Protein AF-A0A0Q6K6V7-F1 (afdb_monomer)

Solvent-accessible surface area (backbone atoms only — not comparable to full-atom values): 8016 Å² total; per-residue (Å²): 115,72,68,62,55,56,56,48,68,75,65,56,50,69,58,50,60,64,50,72,67,67,45,70,60,62,63,46,51,54,50,48,50,51,50,49,50,45,43,46,50,58,53,50,48,39,50,53,49,54,53,52,49,49,56,53,37,54,54,35,49,74,73,39,60,76,43,54,58,62,12,55,47,43,46,54,61,60,53,51,49,53,78,76,68,53,59,67,69,58,54,36,60,66,34,67,53,62,66,65,53,51,51,51,33,52,51,29,56,75,68,64,71,51,58,94,51,46,47,52,20,51,48,48,11,41,52,51,28,32,50,51,30,59,56,50,47,62,59,57,77,67,59,80,130

Sequence (145 aa):
MFVVLRHFDLNGLRRRVHHVSAQRKFALELRLDLVLLFAITEGFLGTLYFVWLGASLDRALGSYPSMMVLGLGAIAVHGAMRLTGQPVGLGILAAAQLGVPVSAVTLGAQSGVLAPGEGPAIVLGALVTIAAAAVASRFVARRPA

Structure (mmCIF, N/CA/C/O backbone):
data_AF-A0A0Q6K6V7-F1
#
_entry.id   AF-A0A0Q6K6V7-F1
#
loop_
_atom_site.group_PDB
_atom_site.id
_atom_site.type_symbol
_atom_site.label_atom_id
_atom_site.label_alt_id
_atom_site.label_comp_id
_atom_site.label_asym_id
_atom_site.label_entity_id
_atom_site.label_seq_id
_atom_site.pdbx_PDB_ins_code
_atom_site.Cartn_x
_atom_site.Cartn_y
_atom_site.Cartn_z
_atom_site.occupancy
_atom_site.B_iso_or_equiv
_atom_site.auth_seq_id
_atom_site.auth_comp_id
_atom_site.auth_asym_id
_atom_site.auth_atom_id
_atom_site.pdbx_PDB_model_num
ATOM 1 N N . MET A 1 1 ? -16.232 -27.443 29.797 1.00 51.88 1 MET A N 1
ATOM 2 C CA . MET A 1 1 ? -16.240 -25.994 29.480 1.00 51.88 1 MET A CA 1
ATOM 3 C C . MET A 1 1 ? -17.482 -25.270 30.015 1.00 51.88 1 MET A C 1
ATOM 5 O O . MET A 1 1 ? -17.331 -24.245 30.662 1.00 51.88 1 MET A O 1
ATOM 9 N N . PHE A 1 2 ? -18.693 -25.821 29.852 1.00 57.00 2 PHE A N 1
ATOM 10 C CA . PHE A 1 2 ? -19.947 -25.190 30.314 1.00 57.00 2 PHE A CA 1
ATOM 11 C C . PHE A 1 2 ? -20.118 -25.080 31.847 1.00 57.00 2 PHE A C 1
ATOM 13 O O . PHE A 1 2 ? -20.684 -24.110 32.340 1.00 57.00 2 PHE A O 1
ATOM 20 N N . VAL A 1 3 ? -19.591 -26.034 32.623 1.00 65.06 3 VAL A N 1
ATOM 21 C CA . VAL A 1 3 ? -19.699 -26.022 34.101 1.00 65.06 3 VAL A CA 1
ATOM 22 C C . VAL A 1 3 ? -18.789 -24.961 34.736 1.00 65.06 3 VAL A C 1
ATOM 24 O O . VAL A 1 3 ? -19.159 -24.332 35.723 1.00 65.06 3 VAL A O 1
ATOM 27 N N . VAL A 1 4 ? -17.634 -24.704 34.117 1.00 60.88 4 VAL A N 1
ATOM 28 C CA . VAL A 1 4 ? -16.660 -23.696 34.563 1.00 60.88 4 VAL A CA 1
ATOM 29 C C . VAL A 1 4 ? -17.240 -22.288 34.398 1.00 60.88 4 VAL A C 1
ATOM 31 O O . VAL A 1 4 ? -17.189 -21.497 35.333 1.00 60.88 4 VAL A O 1
ATOM 34 N N . LEU A 1 5 ? -17.896 -22.008 33.266 1.00 56.50 5 LEU A N 1
ATOM 35 C CA . LEU A 1 5 ? -18.582 -20.731 33.030 1.00 56.50 5 LEU A CA 1
ATOM 36 C C . LEU A 1 5 ? -19.741 -20.495 34.012 1.00 56.50 5 LEU A C 1
ATOM 38 O O . LEU A 1 5 ? -19.886 -19.395 34.537 1.00 56.50 5 LEU A O 1
ATOM 42 N N . ARG A 1 6 ? -20.510 -21.539 34.347 1.00 60.34 6 ARG A N 1
ATOM 43 C CA . ARG A 1 6 ? -21.625 -21.430 35.301 1.00 60.34 6 ARG A CA 1
ATOM 44 C C . ARG A 1 6 ? -21.161 -21.179 36.741 1.00 60.34 6 ARG A C 1
ATOM 46 O O . ARG A 1 6 ? -21.851 -20.498 37.493 1.00 60.34 6 ARG A O 1
ATOM 53 N N . HIS A 1 7 ? -19.992 -21.693 37.124 1.00 57.25 7 HIS A N 1
ATOM 54 C CA . HIS A 1 7 ? -19.408 -21.420 38.439 1.00 57.25 7 HIS A CA 1
ATOM 55 C C . HIS A 1 7 ? -18.869 -19.980 38.547 1.00 57.25 7 HIS A C 1
ATOM 57 O O . HIS A 1 7 ? -18.903 -19.383 39.622 1.00 57.25 7 HIS A O 1
ATOM 63 N N . PHE A 1 8 ? -18.432 -19.382 37.432 1.00 54.66 8 PHE A N 1
ATOM 64 C CA . PHE A 1 8 ? -17.962 -17.994 37.398 1.00 54.66 8 PHE A CA 1
ATOM 65 C C . PHE A 1 8 ? -19.087 -16.946 37.459 1.00 54.66 8 PHE A C 1
ATOM 67 O O . PHE A 1 8 ? -18.868 -15.870 38.020 1.00 54.66 8 PHE A O 1
ATOM 74 N N . ASP A 1 9 ? -20.291 -17.266 36.975 1.00 56.12 9 ASP A N 1
ATOM 75 C CA . ASP A 1 9 ? -21.457 -16.371 37.057 1.00 56.12 9 ASP A CA 1
ATOM 76 C C . ASP A 1 9 ? -22.065 -16.282 38.468 1.00 56.12 9 ASP A C 1
ATOM 78 O O . ASP A 1 9 ? -22.565 -15.228 38.864 1.00 56.12 9 ASP A O 1
ATOM 82 N N . LEU A 1 10 ? -21.974 -17.350 39.270 1.00 56.78 10 LEU A N 1
ATOM 83 C CA . LEU A 1 10 ? -22.545 -17.388 40.625 1.00 56.78 10 LEU A CA 1
ATOM 84 C C . LEU A 1 10 ? -21.679 -16.678 41.684 1.00 56.78 10 LEU A C 1
ATOM 86 O O . LEU A 1 10 ? -22.188 -16.292 42.732 1.00 56.78 10 LEU A O 1
ATOM 90 N N . ASN A 1 11 ? -20.394 -16.442 41.404 1.00 56.03 11 ASN A N 1
ATOM 91 C CA . ASN A 1 11 ? -19.421 -15.933 42.382 1.00 56.03 11 ASN A CA 1
ATOM 92 C C . ASN A 1 11 ? -19.197 -14.409 42.344 1.00 56.03 11 ASN A C 1
ATOM 94 O O . ASN A 1 11 ? -18.229 -13.903 42.913 1.00 56.03 11 ASN A O 1
ATOM 98 N N . GLY A 1 12 ? -20.046 -13.637 41.657 1.00 57.09 12 GLY A N 1
ATOM 99 C CA . GLY A 1 12 ? -19.923 -12.171 41.634 1.00 57.09 12 GLY A CA 1
ATOM 100 C C . GLY A 1 12 ? -18.626 -11.647 40.993 1.00 57.09 12 GLY A C 1
ATOM 101 O O . GLY A 1 12 ? -18.320 -10.455 41.099 1.00 57.09 12 GLY A O 1
ATOM 102 N N . LEU A 1 13 ? -17.881 -12.500 40.277 1.00 57.88 13 LEU A N 1
ATOM 103 C CA . LEU A 1 13 ? -16.623 -12.148 39.610 1.00 57.88 13 LEU A CA 1
ATOM 104 C C . LEU A 1 13 ? -16.833 -11.070 38.531 1.00 57.88 13 LEU A C 1
ATOM 106 O O . LEU A 1 13 ? -15.956 -10.244 38.284 1.00 57.88 13 LEU A O 1
ATOM 110 N N . ARG A 1 14 ? -18.056 -10.987 37.992 1.00 54.31 14 ARG A N 1
ATOM 111 C CA . ARG A 1 14 ? -18.519 -9.939 37.074 1.00 54.31 14 ARG A CA 1
ATOM 112 C C . ARG A 1 14 ? -18.445 -8.528 37.678 1.00 54.31 14 ARG A C 1
ATOM 114 O O . ARG A 1 14 ? -18.149 -7.578 36.961 1.00 54.31 14 ARG A O 1
ATOM 121 N N . ARG A 1 15 ? -18.644 -8.367 38.998 1.00 54.97 15 ARG A N 1
ATOM 122 C CA . ARG A 1 15 ? -18.495 -7.062 39.677 1.00 54.97 15 ARG A CA 1
ATOM 123 C C . ARG A 1 15 ? -17.034 -6.712 39.972 1.00 54.97 15 ARG A C 1
ATOM 125 O O . ARG A 1 15 ? -16.708 -5.532 39.991 1.00 54.97 15 ARG A O 1
ATOM 132 N N . ARG A 1 16 ? -16.144 -7.704 40.130 1.00 56.41 16 ARG A N 1
ATOM 133 C CA . ARG A 1 16 ? -14.694 -7.465 40.278 1.00 56.41 16 ARG A CA 1
ATOM 134 C C . ARG A 1 16 ? -14.046 -7.059 38.958 1.00 56.41 16 ARG A C 1
ATOM 136 O O . ARG A 1 16 ? -13.303 -6.090 38.953 1.00 56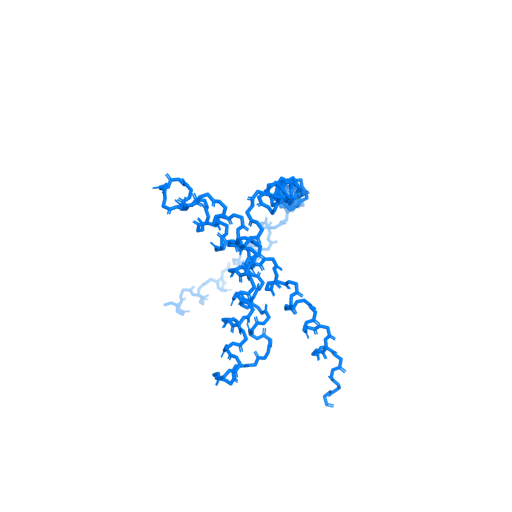.41 16 ARG A O 1
ATOM 143 N N . VAL A 1 17 ? -14.403 -7.686 37.836 1.00 55.62 17 VAL A N 1
ATOM 144 C CA . VAL A 1 17 ? -13.934 -7.245 36.505 1.00 55.62 17 VAL A CA 1
ATOM 145 C C . VAL A 1 17 ? -14.415 -5.817 36.193 1.00 55.62 17 VAL A C 1
ATOM 147 O O . VAL A 1 17 ? -13.646 -5.002 35.691 1.00 55.62 17 VAL A O 1
ATOM 150 N N . HIS A 1 18 ? -15.638 -5.456 36.599 1.00 52.75 18 HIS A N 1
ATOM 151 C CA . HIS A 1 18 ? -16.137 -4.078 36.494 1.00 52.75 18 HIS A CA 1
ATOM 152 C C . HIS A 1 18 ? -15.505 -3.076 37.479 1.00 52.75 18 HIS A C 1
ATOM 154 O O . HIS A 1 18 ? -15.600 -1.873 37.247 1.00 52.75 18 HIS A O 1
ATOM 160 N N . HIS A 1 19 ? -14.825 -3.537 38.532 1.00 52.62 19 HIS A N 1
ATOM 161 C CA . HIS A 1 19 ? -14.071 -2.682 39.454 1.00 52.62 19 HIS A CA 1
ATOM 162 C C . HIS A 1 19 ? -12.589 -2.549 39.060 1.00 52.62 19 HIS A C 1
ATOM 164 O O . HIS A 1 19 ? -11.958 -1.551 39.383 1.00 52.62 19 HIS A O 1
ATOM 170 N N . VAL A 1 20 ? -12.042 -3.493 38.284 1.00 58.28 20 VAL A N 1
ATOM 171 C CA . VAL A 1 20 ? -10.671 -3.406 37.741 1.00 58.28 20 VAL A CA 1
ATOM 172 C C . VAL A 1 20 ? -10.547 -2.299 36.681 1.00 58.28 20 VAL A C 1
ATOM 174 O O . VAL A 1 20 ? -9.498 -1.678 36.560 1.00 58.28 20 VAL A O 1
ATOM 177 N N . SER A 1 21 ? -11.635 -1.950 35.983 1.00 54.47 21 SER A N 1
ATOM 178 C CA . SER A 1 21 ? -11.671 -0.781 35.084 1.00 54.47 21 SER A CA 1
ATOM 179 C C . SER A 1 21 ? -11.749 0.570 35.823 1.00 54.47 21 SER A C 1
ATOM 181 O O . SER A 1 21 ? -11.700 1.623 35.181 1.00 54.47 21 SER A O 1
ATOM 183 N N . ALA A 1 22 ? -11.914 0.573 37.150 1.00 55.62 22 ALA A N 1
ATOM 184 C CA . ALA A 1 22 ? -12.227 1.761 37.937 1.00 55.62 22 ALA A CA 1
ATOM 185 C C . ALA A 1 22 ? -10.985 2.423 38.546 1.00 55.62 22 ALA A C 1
ATOM 187 O O . ALA A 1 22 ? -10.948 2.711 39.733 1.00 55.62 22 ALA A O 1
ATOM 188 N N . GLN A 1 23 ? -10.005 2.768 37.720 1.00 57.41 23 GLN A N 1
ATOM 189 C CA . GLN A 1 23 ? -9.213 3.973 37.943 1.00 57.41 23 GLN A CA 1
ATOM 190 C C . GLN A 1 23 ? -8.957 4.570 36.573 1.00 57.41 23 GLN A C 1
ATOM 192 O O . GLN A 1 23 ? -8.262 3.982 35.752 1.00 57.41 23 GLN A O 1
ATOM 197 N N . ARG A 1 24 ? -9.547 5.737 36.309 1.00 64.25 24 ARG A N 1
ATOM 198 C CA . ARG A 1 24 ? -9.458 6.458 35.030 1.00 64.25 24 ARG A CA 1
ATOM 199 C C . ARG A 1 24 ? -8.032 6.493 34.458 1.00 64.25 24 ARG A C 1
ATOM 201 O O . ARG A 1 24 ? -7.905 6.504 33.245 1.00 64.25 24 ARG A O 1
ATOM 208 N N . LYS A 1 25 ? -7.000 6.437 35.312 1.00 69.81 25 LYS A N 1
ATOM 209 C CA . LYS A 1 25 ? -5.581 6.325 34.951 1.00 69.81 25 LYS A CA 1
ATOM 210 C C . LYS A 1 25 ? -5.247 5.151 34.026 1.00 69.81 25 LYS A C 1
ATOM 212 O O . LYS A 1 25 ? -4.693 5.421 32.978 1.00 69.81 25 LYS A O 1
ATOM 217 N N . PHE A 1 26 ? -5.649 3.909 34.314 1.00 77.38 26 PHE A N 1
ATOM 218 C CA . PHE A 1 26 ? -5.263 2.767 33.463 1.00 77.38 26 PHE A CA 1
ATOM 219 C C . PHE A 1 26 ? -5.881 2.850 32.059 1.00 77.38 26 PHE A C 1
ATOM 221 O O . PHE A 1 26 ? -5.218 2.645 31.047 1.00 77.38 26 PHE A O 1
ATOM 228 N N . ALA A 1 27 ? -7.162 3.220 31.979 1.00 81.06 27 ALA A N 1
ATOM 229 C CA . ALA A 1 27 ? -7.825 3.425 30.694 1.00 81.06 27 ALA A CA 1
ATOM 230 C C . ALA A 1 27 ? -7.308 4.675 29.953 1.00 81.06 27 ALA A C 1
ATOM 232 O O . ALA A 1 27 ? -7.347 4.704 28.726 1.00 81.06 27 ALA A O 1
ATOM 233 N N . LEU A 1 28 ? -6.855 5.709 30.674 1.00 86.44 28 LEU A N 1
ATOM 234 C CA . LEU A 1 28 ? -6.217 6.897 30.097 1.00 86.44 28 LEU A CA 1
ATOM 235 C C . LEU A 1 28 ? -4.824 6.569 29.558 1.00 86.44 28 LEU A C 1
ATOM 237 O O . LEU A 1 28 ? -4.550 6.943 28.429 1.00 86.44 28 LEU A O 1
ATOM 241 N N . GLU A 1 29 ? -3.998 5.845 30.311 1.00 87.69 29 GLU A N 1
ATOM 242 C CA . GLU A 1 29 ? -2.675 5.369 29.890 1.00 87.69 29 GLU A CA 1
ATOM 243 C C . GLU A 1 29 ? -2.795 4.532 28.617 1.00 87.69 29 GLU A C 1
ATOM 245 O O . GLU A 1 29 ? -2.240 4.918 27.598 1.00 87.69 29 GLU A O 1
ATOM 250 N N . LEU A 1 30 ? -3.658 3.507 28.596 1.00 91.31 30 LEU A N 1
ATOM 251 C CA . LEU A 1 30 ? -3.858 2.686 27.396 1.00 91.31 30 LEU A CA 1
ATOM 252 C C . LEU A 1 30 ? -4.364 3.498 26.192 1.00 91.31 30 LEU A C 1
ATOM 254 O O . LEU A 1 30 ? -3.954 3.254 25.060 1.00 91.31 30 LEU A O 1
ATOM 258 N N . ARG A 1 31 ? -5.273 4.460 26.405 1.00 92.75 31 ARG A N 1
ATOM 259 C CA . ARG A 1 31 ? -5.753 5.338 25.324 1.00 92.75 31 ARG A CA 1
ATOM 260 C C . ARG A 1 31 ? -4.647 6.245 24.809 1.00 92.75 31 ARG A C 1
ATOM 262 O O . ARG A 1 31 ? -4.556 6.429 23.603 1.00 92.75 31 ARG A O 1
ATOM 269 N N . LEU A 1 32 ? -3.848 6.821 25.702 1.00 94.19 32 LEU A N 1
ATOM 270 C CA . LEU A 1 32 ? -2.730 7.682 25.337 1.00 94.19 32 LEU A CA 1
ATOM 271 C C . LEU A 1 32 ? -1.643 6.886 24.622 1.00 94.19 32 LEU A C 1
ATOM 273 O O . LEU A 1 32 ? -1.160 7.360 23.605 1.00 94.19 32 LEU A O 1
ATOM 277 N N . ASP A 1 33 ? -1.341 5.668 25.065 1.00 95.25 33 ASP A N 1
ATOM 278 C CA . ASP A 1 33 ? -0.394 4.772 24.405 1.00 95.25 33 ASP A CA 1
ATOM 279 C C . ASP A 1 33 ? -0.871 4.401 23.004 1.00 95.25 33 ASP A C 1
ATOM 281 O O . ASP A 1 33 ? -0.097 4.458 22.054 1.00 95.25 33 ASP A O 1
ATOM 285 N N . LEU A 1 34 ? -2.158 4.078 22.839 1.00 95.44 34 LEU A N 1
ATOM 286 C CA . LEU A 1 34 ? -2.722 3.758 21.529 1.00 95.44 34 LEU A CA 1
ATOM 287 C C . LEU A 1 34 ? -2.745 4.985 20.608 1.00 95.44 34 LEU A C 1
ATOM 289 O O . LEU A 1 34 ? -2.422 4.868 19.430 1.00 95.44 34 LEU A O 1
ATOM 293 N N . VAL A 1 35 ? -3.105 6.160 21.139 1.00 96.62 35 VAL A N 1
ATOM 294 C CA . VAL A 1 35 ? -3.087 7.429 20.396 1.00 96.62 35 VAL A CA 1
ATOM 295 C C . VAL A 1 35 ? -1.664 7.800 20.005 1.00 96.62 35 VAL A C 1
ATOM 297 O O . VAL A 1 35 ? -1.446 8.208 18.871 1.00 96.62 35 VAL A O 1
ATOM 300 N N . LEU A 1 36 ? -0.696 7.632 20.903 1.00 96.06 36 LEU A N 1
ATOM 301 C CA . LEU A 1 36 ? 0.711 7.901 20.641 1.00 96.06 36 LEU A CA 1
ATOM 302 C C . LEU A 1 36 ? 1.260 6.920 19.607 1.00 96.06 36 LEU A C 1
ATOM 304 O O . LEU A 1 36 ? 1.887 7.345 18.641 1.00 96.06 36 LEU A O 1
ATOM 308 N N . LEU A 1 37 ? 0.979 5.626 19.765 1.00 95.81 37 LEU A N 1
ATOM 309 C CA . LEU A 1 37 ? 1.388 4.599 18.817 1.00 95.81 37 LEU A CA 1
ATOM 310 C C . LEU A 1 37 ? 0.788 4.870 17.438 1.00 95.81 37 LEU A C 1
ATOM 312 O O . LEU A 1 37 ? 1.520 4.857 16.456 1.00 95.81 37 LEU A O 1
ATOM 316 N N . PHE A 1 38 ? -0.506 5.179 17.352 1.00 95.06 38 PHE A N 1
ATOM 317 C CA . PHE A 1 38 ? -1.171 5.543 16.100 1.00 95.06 38 PHE A CA 1
ATOM 318 C C . PHE A 1 38 ? -0.597 6.833 15.497 1.00 95.06 38 PHE A C 1
ATOM 320 O O . PHE A 1 38 ? -0.295 6.882 14.310 1.00 95.06 38 PHE A O 1
ATOM 327 N N . ALA A 1 39 ? -0.380 7.871 16.308 1.00 96.12 39 ALA A N 1
ATOM 328 C CA . ALA A 1 39 ? 0.193 9.133 15.850 1.00 96.12 39 ALA A CA 1
ATOM 329 C C . ALA A 1 39 ? 1.620 8.956 15.312 1.00 96.12 39 ALA A C 1
ATOM 331 O O . ALA A 1 39 ? 1.976 9.558 14.301 1.00 96.12 39 ALA A O 1
ATOM 332 N N . ILE A 1 40 ? 2.433 8.114 15.950 1.00 97.50 40 ILE A N 1
ATOM 333 C CA . ILE A 1 40 ? 3.785 7.811 15.480 1.00 97.50 40 ILE A CA 1
ATOM 334 C C . ILE A 1 40 ? 3.730 6.949 14.217 1.00 97.50 40 ILE A C 1
ATOM 336 O O . ILE A 1 40 ? 4.382 7.288 13.235 1.00 97.50 40 ILE A O 1
ATOM 340 N N . THR A 1 41 ? 2.973 5.853 14.224 1.00 94.31 41 THR A N 1
ATOM 341 C CA . THR A 1 41 ? 2.958 4.870 13.124 1.00 94.31 41 THR A CA 1
ATOM 342 C C . THR A 1 41 ? 2.257 5.394 11.877 1.00 94.31 41 THR A C 1
ATOM 344 O O . THR A 1 41 ? 2.855 5.401 10.806 1.00 94.31 41 THR A O 1
ATOM 347 N N . GLU A 1 42 ? 1.039 5.905 12.004 1.00 91.44 42 GLU A N 1
ATOM 348 C CA . GLU A 1 42 ? 0.241 6.370 10.867 1.00 91.44 42 GLU A CA 1
ATOM 349 C C . GLU A 1 42 ? 0.461 7.858 10.583 1.00 91.44 42 GLU A C 1
ATOM 351 O O . GLU A 1 42 ? 0.535 8.272 9.428 1.00 91.44 42 GLU A O 1
ATOM 356 N N . GLY A 1 43 ? 0.619 8.674 11.630 1.00 92.69 43 GLY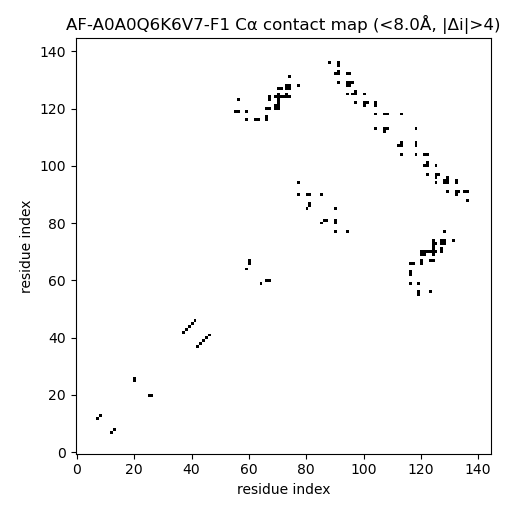 A N 1
ATOM 357 C CA . GLY A 1 43 ? 0.832 10.113 11.477 1.00 92.69 43 GLY A CA 1
ATOM 358 C C . GLY A 1 43 ? 2.234 10.446 10.967 1.00 92.69 43 GLY A C 1
ATOM 359 O O . GLY A 1 43 ? 2.390 10.994 9.877 1.00 92.69 43 GLY A O 1
ATOM 360 N N . PHE A 1 44 ? 3.267 10.124 11.746 1.00 95.25 44 PHE A N 1
ATOM 361 C CA . PHE A 1 44 ? 4.647 10.491 11.417 1.00 95.25 44 PHE A CA 1
ATOM 362 C C . PHE A 1 44 ? 5.302 9.518 10.427 1.00 95.25 44 PHE A C 1
ATOM 364 O O . PHE A 1 44 ? 5.722 9.928 9.343 1.00 95.25 44 PHE A O 1
ATOM 371 N N . LEU A 1 45 ? 5.383 8.231 10.779 1.00 94.56 45 LEU A N 1
ATOM 372 C CA . LEU A 1 45 ? 6.087 7.223 9.985 1.00 94.56 45 LEU A CA 1
ATOM 373 C C . LEU A 1 45 ? 5.371 6.937 8.666 1.00 94.56 45 LEU A C 1
ATOM 375 O O . LEU A 1 45 ? 6.041 6.854 7.642 1.00 94.56 45 LEU A O 1
ATOM 379 N N . GLY A 1 46 ? 4.038 6.862 8.665 1.00 90.44 46 GLY A N 1
ATOM 380 C CA . GLY A 1 46 ? 3.241 6.733 7.446 1.00 90.44 46 GLY A CA 1
ATOM 381 C C . GLY A 1 46 ? 3.519 7.873 6.466 1.00 90.44 46 GLY A C 1
ATOM 382 O O . GLY A 1 46 ? 3.871 7.630 5.311 1.00 90.44 46 GLY A O 1
ATOM 383 N N . THR A 1 47 ? 3.469 9.122 6.936 1.00 92.31 47 THR A N 1
ATOM 384 C CA . THR A 1 47 ? 3.778 10.295 6.101 1.00 92.31 47 THR A CA 1
ATOM 385 C C . THR A 1 47 ? 5.206 10.249 5.554 1.00 92.31 47 THR A C 1
ATOM 387 O O . THR A 1 47 ? 5.410 10.419 4.351 1.00 92.31 47 THR A O 1
ATOM 390 N N . LEU A 1 48 ? 6.200 9.976 6.406 1.00 93.75 48 LEU A N 1
ATOM 391 C CA . LEU A 1 48 ? 7.599 9.870 5.986 1.00 93.75 48 LEU A CA 1
ATOM 392 C C . LEU A 1 48 ? 7.801 8.750 4.953 1.00 93.75 48 LEU A C 1
ATOM 394 O O . LEU A 1 48 ? 8.497 8.946 3.956 1.00 93.75 48 LEU A O 1
ATOM 398 N N . TYR A 1 49 ? 7.156 7.602 5.168 1.00 87.31 49 TYR A N 1
ATOM 399 C CA . TYR A 1 49 ? 7.187 6.458 4.266 1.00 87.31 49 TYR A CA 1
ATOM 400 C C . TYR A 1 49 ? 6.646 6.819 2.880 1.00 87.31 49 TYR A C 1
ATOM 402 O O . TYR A 1 49 ? 7.321 6.561 1.886 1.00 87.31 49 TYR A O 1
ATOM 410 N N . PHE A 1 50 ? 5.478 7.465 2.793 1.00 86.38 50 PHE A N 1
ATOM 411 C CA . PHE A 1 50 ? 4.893 7.843 1.503 1.00 86.38 50 PHE A CA 1
ATOM 412 C C . PHE A 1 50 ? 5.711 8.907 0.759 1.00 86.38 50 PHE A C 1
ATOM 414 O O . PHE A 1 50 ? 5.813 8.834 -0.465 1.00 86.38 50 PHE A O 1
ATOM 421 N N . VAL A 1 51 ? 6.344 9.851 1.465 1.00 91.44 51 VAL A N 1
ATOM 422 C CA . VAL A 1 51 ? 7.256 10.833 0.847 1.00 91.44 51 VAL A CA 1
ATOM 423 C C . VAL A 1 51 ? 8.497 10.146 0.279 1.00 91.44 51 VAL A C 1
ATOM 425 O O . VAL A 1 51 ? 8.851 10.361 -0.881 1.00 91.44 51 VAL A O 1
ATOM 428 N N . TRP A 1 52 ? 9.145 9.292 1.073 1.00 88.62 52 TRP A N 1
ATOM 429 C CA . TRP A 1 52 ? 10.315 8.535 0.630 1.00 88.62 52 TRP A CA 1
ATOM 430 C C . TRP A 1 52 ? 9.985 7.598 -0.536 1.00 88.62 52 TRP A C 1
ATOM 432 O O . TRP A 1 52 ? 10.744 7.514 -1.506 1.00 88.62 52 TRP A O 1
ATOM 442 N N . LEU A 1 53 ? 8.833 6.928 -0.469 1.00 85.31 53 LEU A N 1
ATOM 443 C CA . LEU A 1 53 ? 8.345 6.063 -1.532 1.00 85.31 53 LEU A CA 1
ATOM 444 C C . LEU A 1 53 ? 8.092 6.865 -2.811 1.00 85.31 53 LEU A C 1
ATOM 446 O O . LEU A 1 53 ? 8.538 6.453 -3.877 1.00 85.31 53 LEU A O 1
ATOM 450 N N . GLY A 1 54 ? 7.444 8.027 -2.703 1.00 86.06 54 GLY A N 1
ATOM 451 C CA . GLY A 1 54 ? 7.208 8.932 -3.826 1.00 86.06 54 GLY A CA 1
ATOM 452 C C . GLY A 1 54 ? 8.507 9.378 -4.497 1.00 86.06 54 GLY A C 1
ATOM 453 O O . GLY A 1 54 ? 8.636 9.256 -5.710 1.00 86.06 54 GLY A O 1
ATOM 454 N N . ALA A 1 55 ? 9.507 9.800 -3.719 1.00 87.81 55 ALA A N 1
ATOM 455 C CA . ALA A 1 55 ? 10.815 10.194 -4.249 1.00 87.81 55 ALA A CA 1
ATOM 456 C C . ALA A 1 55 ? 11.584 9.020 -4.890 1.00 87.81 55 ALA A C 1
ATOM 458 O O . ALA A 1 55 ? 12.289 9.191 -5.887 1.00 87.81 55 ALA A O 1
ATOM 459 N N . SER A 1 56 ? 11.451 7.815 -4.328 1.00 82.50 56 SER A N 1
ATOM 460 C CA . SER A 1 56 ? 12.068 6.599 -4.872 1.00 82.50 56 SER A CA 1
ATOM 461 C C . SER A 1 56 ? 11.412 6.171 -6.185 1.00 82.50 56 SER A C 1
ATOM 463 O O . SER A 1 56 ? 12.110 5.785 -7.125 1.00 82.50 56 SER A O 1
ATOM 465 N N . LEU A 1 57 ? 10.082 6.278 -6.264 1.00 83.19 57 LEU A N 1
ATOM 466 C CA . LEU A 1 57 ? 9.313 6.053 -7.484 1.00 83.19 57 LEU A CA 1
ATOM 467 C C . LEU A 1 57 ? 9.687 7.081 -8.551 1.00 83.19 57 LEU A C 1
ATOM 469 O O . LEU A 1 57 ? 10.033 6.671 -9.648 1.00 83.19 57 LEU A O 1
ATOM 473 N N . ASP A 1 58 ? 9.697 8.376 -8.234 1.00 85.69 58 ASP A N 1
ATOM 474 C CA . ASP A 1 58 ? 10.038 9.449 -9.181 1.00 85.69 58 ASP A CA 1
ATOM 475 C C . ASP A 1 58 ? 11.391 9.202 -9.869 1.00 85.69 58 ASP A C 1
ATOM 477 O O . ASP A 1 58 ? 11.495 9.167 -11.098 1.00 85.69 58 ASP A O 1
ATOM 481 N N . ARG A 1 59 ? 12.414 8.864 -9.074 1.00 83.75 59 ARG A N 1
ATOM 482 C CA . ARG A 1 59 ? 13.728 8.476 -9.600 1.00 83.75 59 ARG A CA 1
ATOM 483 C C . ARG A 1 59 ? 13.652 7.242 -10.502 1.00 83.75 59 ARG A C 1
ATOM 485 O O . ARG A 1 59 ? 14.244 7.229 -11.579 1.00 83.75 59 ARG A O 1
ATOM 492 N N . ALA A 1 60 ? 12.960 6.192 -10.061 1.00 77.62 60 ALA A N 1
ATOM 493 C CA . ALA A 1 60 ? 12.860 4.943 -10.807 1.00 77.62 60 ALA A CA 1
ATOM 494 C C . ALA A 1 60 ? 12.074 5.098 -12.117 1.00 77.62 60 ALA A C 1
ATOM 496 O O . ALA A 1 60 ? 12.473 4.521 -13.124 1.00 77.62 60 ALA A O 1
ATOM 497 N N . LEU A 1 61 ? 11.008 5.903 -12.124 1.00 76.56 61 LEU A N 1
ATOM 498 C CA . LEU A 1 61 ? 10.223 6.241 -13.311 1.00 76.56 61 LEU A CA 1
ATOM 499 C C . LEU A 1 61 ? 11.079 6.993 -14.339 1.00 76.56 61 LEU A C 1
ATOM 501 O O . LEU A 1 61 ? 10.989 6.702 -15.530 1.00 76.56 61 LEU A O 1
ATOM 505 N N . GLY A 1 62 ? 11.940 7.909 -13.884 1.00 82.06 62 GLY A N 1
ATOM 506 C CA . GLY A 1 62 ? 12.890 8.608 -14.749 1.00 82.06 62 GLY A CA 1
ATOM 507 C C . GLY A 1 62 ? 13.970 7.697 -15.345 1.00 82.06 62 GLY A C 1
ATOM 508 O O . GLY A 1 62 ? 14.399 7.914 -16.475 1.00 82.06 62 GLY A O 1
ATOM 509 N N . SER A 1 63 ? 14.408 6.666 -14.615 1.00 84.69 63 SER A N 1
ATOM 510 C CA . SER A 1 63 ? 15.454 5.738 -15.079 1.00 84.69 63 SER A CA 1
ATOM 511 C C . SER A 1 63 ? 14.931 4.532 -15.873 1.00 84.69 63 SER A C 1
ATOM 513 O O . SER A 1 63 ? 15.637 4.040 -16.748 1.00 84.69 63 SER A O 1
ATOM 515 N N . TYR A 1 64 ? 13.715 4.049 -15.591 1.00 79.75 64 TYR A N 1
ATOM 516 C CA . TYR A 1 64 ? 13.163 2.802 -16.143 1.00 79.75 64 TYR A CA 1
ATOM 517 C C . TYR A 1 64 ? 11.690 2.952 -16.581 1.00 79.75 64 TYR A C 1
ATOM 519 O O . TYR A 1 64 ? 10.806 2.275 -16.047 1.00 79.75 64 TYR A O 1
ATOM 527 N N . PRO A 1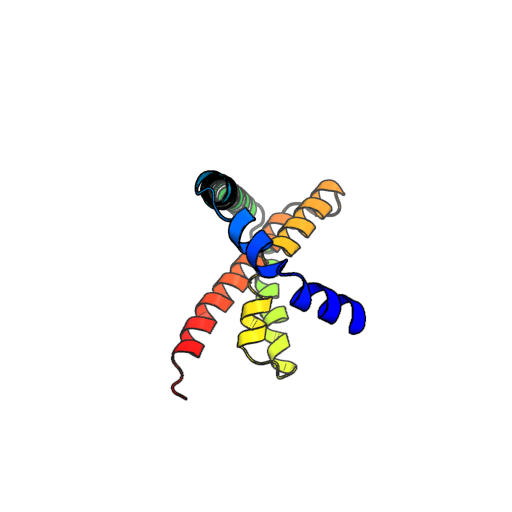 65 ? 11.387 3.807 -17.576 1.00 78.44 65 PRO A N 1
ATOM 528 C CA . PRO A 1 65 ? 10.009 4.119 -17.968 1.00 78.44 65 PRO A CA 1
ATOM 529 C C . PRO A 1 65 ? 9.235 2.906 -18.514 1.00 78.44 65 PRO A C 1
ATOM 531 O O . PRO A 1 65 ? 8.022 2.812 -18.335 1.00 78.44 65 PRO A O 1
ATOM 534 N N . SER A 1 66 ? 9.914 1.933 -19.131 1.00 80.25 66 SER A N 1
ATOM 535 C CA . SER A 1 66 ? 9.284 0.708 -19.649 1.00 80.25 66 SER A CA 1
ATOM 536 C C . SER A 1 66 ? 8.684 -0.178 -18.550 1.00 80.25 66 SER A C 1
ATOM 538 O O . SER A 1 66 ? 7.705 -0.883 -18.795 1.00 80.25 66 SER A O 1
ATOM 540 N N . MET A 1 67 ? 9.208 -0.107 -17.322 1.00 72.94 67 MET A N 1
ATOM 541 C CA . MET A 1 67 ? 8.744 -0.930 -16.201 1.00 72.94 67 MET A CA 1
ATOM 542 C C . MET A 1 67 ? 7.370 -0.488 -15.667 1.00 72.94 67 MET A C 1
ATOM 544 O O . MET A 1 67 ? 6.710 -1.251 -14.961 1.00 72.94 67 MET A O 1
ATOM 548 N N . MET A 1 68 ? 6.873 0.693 -16.064 1.00 72.38 68 MET A N 1
ATOM 549 C CA . MET A 1 68 ? 5.501 1.136 -15.773 1.00 72.38 68 MET A CA 1
ATOM 550 C C . MET A 1 68 ? 4.443 0.161 -16.301 1.00 72.38 68 MET A C 1
ATOM 552 O O . MET A 1 68 ? 3.396 -0.023 -15.680 1.00 72.38 68 MET A O 1
ATOM 556 N N . VAL A 1 69 ? 4.720 -0.488 -17.436 1.00 77.44 69 VAL A N 1
ATOM 557 C CA . VAL A 1 69 ? 3.788 -1.421 -18.081 1.00 77.44 69 VAL A CA 1
ATOM 558 C C . VAL A 1 69 ? 3.523 -2.638 -17.191 1.00 77.44 69 VAL A C 1
ATOM 560 O O . VAL A 1 69 ? 2.383 -3.092 -17.100 1.00 77.44 69 VAL A O 1
ATOM 563 N N . LEU A 1 70 ? 4.540 -3.124 -16.471 1.00 74.69 70 LEU A N 1
ATOM 564 C CA . LEU A 1 70 ? 4.389 -4.241 -15.534 1.00 74.69 70 LEU A CA 1
ATOM 565 C C . LEU A 1 70 ? 3.453 -3.878 -14.376 1.00 74.69 70 LEU A C 1
ATOM 567 O O . LEU A 1 70 ? 2.588 -4.673 -14.011 1.00 74.69 70 LEU A O 1
ATOM 571 N N . GLY A 1 71 ? 3.563 -2.651 -13.854 1.00 75.69 71 GLY A N 1
ATOM 572 C CA . GLY A 1 71 ? 2.666 -2.146 -12.815 1.00 75.69 71 GLY A CA 1
ATOM 573 C C . GLY A 1 71 ? 1.203 -2.090 -13.274 1.00 75.69 71 GLY A C 1
ATOM 574 O O . GLY A 1 71 ? 0.302 -2.467 -12.528 1.00 75.69 71 GLY A O 1
ATOM 575 N N . LEU A 1 72 ? 0.951 -1.706 -14.529 1.00 77.81 72 LEU A N 1
ATOM 576 C CA . LEU A 1 72 ? -0.399 -1.694 -15.110 1.00 77.81 72 LEU A CA 1
ATOM 577 C C . LEU A 1 72 ? -0.994 -3.103 -15.273 1.00 77.81 72 LEU A C 1
ATOM 579 O O . LEU A 1 72 ? -2.213 -3.264 -15.175 1.00 77.81 72 LEU A O 1
ATOM 583 N N . GLY A 1 73 ? -0.15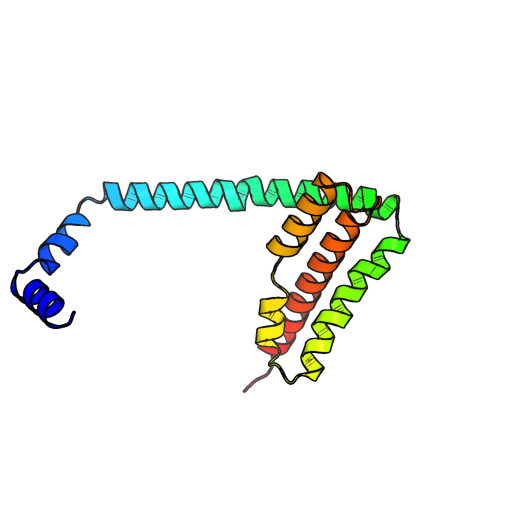5 -4.131 -15.443 1.00 78.81 73 GLY A N 1
ATOM 584 C CA . GLY A 1 73 ? -0.580 -5.535 -15.460 1.00 78.81 73 GLY A CA 1
ATOM 585 C C . GLY A 1 73 ? -1.343 -5.954 -14.196 1.00 78.81 73 GLY A C 1
ATOM 586 O O . GLY A 1 73 ? -2.231 -6.807 -14.265 1.00 78.81 73 GLY A O 1
ATOM 587 N N . ALA A 1 74 ? -1.093 -5.294 -13.060 1.00 80.12 74 ALA A N 1
ATOM 588 C CA . ALA A 1 74 ? -1.810 -5.543 -11.811 1.00 80.12 74 ALA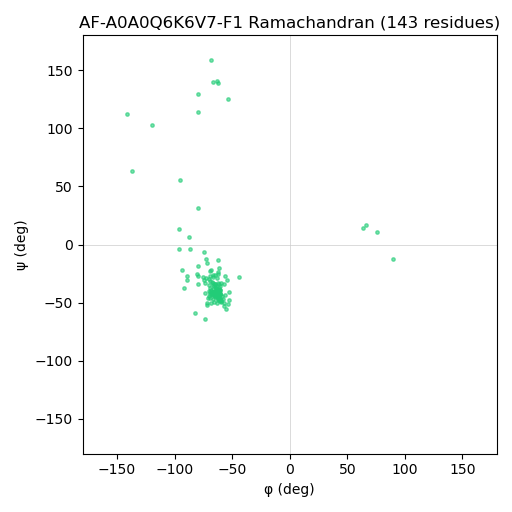 A CA 1
ATOM 589 C C . ALA A 1 74 ? -3.320 -5.255 -11.915 1.00 80.12 74 ALA A C 1
ATOM 591 O O . ALA A 1 74 ? -4.115 -6.001 -11.332 1.00 80.12 74 ALA A O 1
ATOM 592 N N . ILE A 1 75 ? -3.728 -4.249 -12.708 1.00 77.31 75 ILE A N 1
ATOM 593 C CA . ILE A 1 75 ? -5.148 -3.964 -12.987 1.00 77.31 75 ILE A CA 1
ATOM 594 C C . ILE A 1 75 ? -5.786 -5.155 -13.699 1.00 77.31 75 ILE A C 1
ATOM 596 O O . ILE A 1 75 ? -6.893 -5.556 -13.349 1.00 77.31 75 ILE A O 1
ATOM 600 N N . ALA A 1 76 ? -5.102 -5.726 -14.695 1.00 79.00 76 ALA A N 1
ATOM 601 C CA . ALA A 1 76 ? -5.626 -6.846 -15.469 1.00 79.00 76 ALA A CA 1
ATOM 602 C C . ALA A 1 76 ? -5.810 -8.092 -14.590 1.00 79.00 76 ALA A C 1
ATOM 604 O O . ALA A 1 76 ? -6.870 -8.715 -14.630 1.00 79.00 76 ALA A O 1
ATOM 605 N N . VAL A 1 77 ? -4.824 -8.407 -13.743 1.00 80.19 77 VAL A N 1
ATOM 606 C CA . VAL A 1 77 ? -4.884 -9.542 -12.805 1.00 80.19 77 VAL A CA 1
ATOM 607 C C . VAL A 1 77 ? -6.029 -9.379 -11.802 1.00 80.19 77 VAL A C 1
ATOM 609 O O . VAL A 1 77 ? -6.823 -10.300 -11.620 1.00 80.19 77 VAL A O 1
ATOM 612 N N . HIS A 1 78 ? -6.182 -8.200 -11.195 1.00 76.62 78 HIS A N 1
ATOM 613 C CA . HIS A 1 78 ? -7.285 -7.953 -10.260 1.00 76.62 78 HIS A CA 1
ATOM 614 C C . HIS A 1 78 ? -8.644 -7.873 -10.968 1.00 76.62 78 HIS A C 1
ATOM 616 O O . HIS A 1 78 ? -9.652 -8.338 -10.440 1.00 76.62 78 HIS A O 1
ATOM 622 N N . GLY A 1 79 ? -8.683 -7.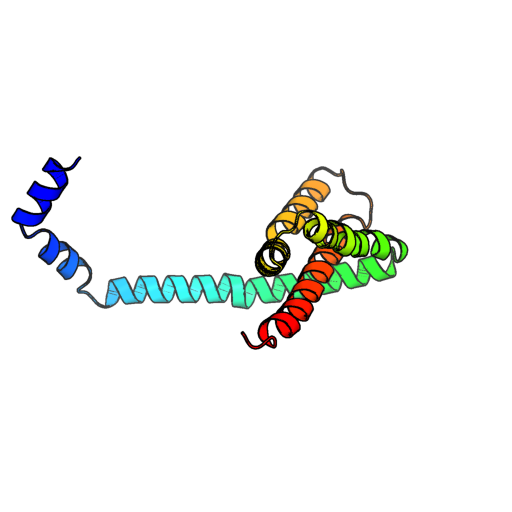336 -12.189 1.00 73.19 79 GLY A N 1
ATOM 623 C CA . GLY A 1 79 ? -9.873 -7.305 -13.036 1.00 73.19 79 GLY A CA 1
ATOM 624 C C . GLY A 1 79 ? -10.335 -8.701 -13.457 1.00 73.19 79 GLY A C 1
ATOM 625 O O . GLY A 1 79 ? -11.540 -8.945 -13.524 1.00 73.19 79 GLY A O 1
ATOM 626 N N . ALA A 1 80 ? -9.408 -9.642 -13.657 1.00 77.19 80 ALA A N 1
ATOM 627 C CA . ALA A 1 80 ? -9.716 -11.034 -13.973 1.00 77.19 80 ALA A CA 1
ATOM 628 C C . ALA A 1 80 ? -10.495 -11.740 -12.851 1.00 77.19 80 ALA A C 1
ATOM 630 O O . ALA A 1 80 ? -11.268 -12.651 -13.138 1.00 77.19 80 ALA A O 1
ATOM 631 N N . MET A 1 81 ? -10.412 -11.275 -11.596 1.00 71.44 81 MET A N 1
ATOM 632 C CA . MET A 1 81 ? -11.275 -11.775 -10.512 1.00 71.44 81 MET A CA 1
ATOM 633 C C . MET A 1 81 ? -12.766 -11.531 -10.784 1.00 71.44 81 MET A C 1
ATOM 635 O O . MET A 1 81 ? -13.621 -12.219 -10.236 1.00 71.44 81 MET A O 1
ATOM 639 N N . ARG A 1 82 ? -13.120 -10.595 -11.674 1.00 67.56 82 ARG A N 1
ATOM 640 C CA . ARG A 1 82 ? -14.511 -10.427 -12.112 1.00 67.56 82 ARG A CA 1
ATOM 641 C C . ARG A 1 82 ? -15.012 -11.628 -12.921 1.00 67.56 82 ARG A C 1
ATOM 643 O O . ARG A 1 82 ? -16.209 -11.898 -12.906 1.00 67.56 82 ARG A O 1
ATOM 650 N N . LEU A 1 83 ? -14.118 -12.363 -13.588 1.00 71.44 83 LEU A N 1
ATOM 651 C CA . LEU A 1 83 ? -14.465 -13.560 -14.363 1.00 71.44 83 LEU A CA 1
ATOM 652 C C . LEU A 1 83 ? -14.920 -14.721 -13.468 1.00 71.44 83 LEU A C 1
ATOM 654 O O . LEU A 1 83 ? -15.656 -15.584 -13.932 1.00 71.44 83 LEU A O 1
ATOM 658 N N . THR A 1 84 ? -14.544 -14.729 -12.185 1.00 74.62 84 THR A N 1
ATOM 659 C CA . THR A 1 84 ? -14.976 -15.753 -11.218 1.00 74.62 84 THR A CA 1
ATOM 660 C C . THR A 1 84 ? -16.305 -15.412 -10.535 1.00 74.62 84 THR A C 1
ATOM 662 O O . THR A 1 84 ? -16.737 -16.122 -9.630 1.00 74.62 84 THR A O 1
ATOM 665 N N . GLY A 1 85 ? -16.975 -14.331 -10.959 1.00 71.38 85 GLY A N 1
ATOM 666 C CA . GLY A 1 85 ? -18.273 -13.915 -10.425 1.00 71.38 85 GLY A CA 1
ATOM 667 C C . GLY A 1 85 ? -18.211 -13.258 -9.043 1.00 71.38 85 GLY A C 1
ATOM 668 O O . GLY A 1 85 ? -19.256 -13.053 -8.425 1.00 71.38 85 GLY A O 1
ATOM 669 N N . GLN A 1 86 ? -17.019 -12.915 -8.539 1.00 75.75 86 GLN A N 1
ATOM 670 C CA . GLN A 1 86 ? -16.900 -12.308 -7.217 1.00 75.75 86 GLN A CA 1
ATOM 671 C C . GLN A 1 86 ? -17.528 -10.903 -7.155 1.00 75.75 86 GLN A C 1
ATOM 673 O O . GLN A 1 86 ? -17.370 -10.098 -8.081 1.00 75.75 86 GLN A O 1
ATOM 678 N N . PRO A 1 87 ? -18.228 -10.571 -6.053 1.00 76.56 87 PRO A N 1
ATOM 679 C CA . PRO A 1 87 ? -18.799 -9.248 -5.855 1.00 76.56 87 PRO A CA 1
ATOM 680 C C . PRO A 1 87 ? -17.700 -8.185 -5.798 1.00 76.56 87 PRO A C 1
ATOM 682 O O . PRO A 1 87 ? -16.670 -8.353 -5.146 1.00 76.56 87 PRO A O 1
ATOM 685 N N . VAL A 1 88 ? -17.964 -7.042 -6.436 1.00 72.81 88 VAL A N 1
ATOM 686 C CA . VAL A 1 88 ? -17.003 -5.934 -6.590 1.00 72.81 88 VAL A CA 1
ATOM 687 C C . VAL A 1 88 ? -16.439 -5.452 -5.247 1.00 72.81 88 VAL A C 1
ATOM 689 O O . VAL A 1 88 ? -15.279 -5.058 -5.179 1.00 72.81 88 VAL A O 1
ATOM 692 N N . GLY A 1 89 ? -17.218 -5.545 -4.163 1.00 73.69 89 GLY A N 1
ATOM 693 C CA . GLY A 1 89 ? -16.760 -5.214 -2.811 1.00 73.69 89 GLY A CA 1
ATOM 694 C C . GLY A 1 89 ? -15.580 -6.067 -2.328 1.00 73.69 89 GLY A C 1
ATOM 695 O O . GLY A 1 89 ? -14.651 -5.523 -1.738 1.00 73.69 89 GLY A O 1
ATOM 696 N N . LEU A 1 90 ?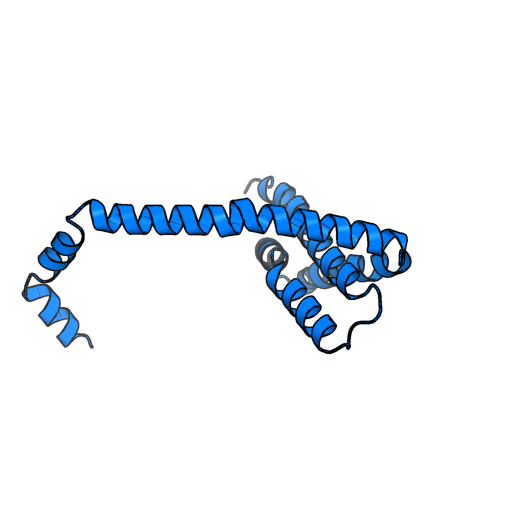 -15.560 -7.370 -2.633 1.00 76.31 90 LEU A N 1
ATOM 697 C CA . LEU A 1 90 ? -14.427 -8.240 -2.292 1.00 76.31 90 LEU A CA 1
ATOM 698 C C . LEU A 1 90 ? -13.188 -7.888 -3.120 1.00 76.31 90 LEU A C 1
ATOM 700 O O . LEU A 1 90 ? -12.085 -7.863 -2.582 1.00 76.31 90 LEU A O 1
ATOM 704 N N . GLY A 1 91 ? -13.375 -7.523 -4.393 1.00 74.19 91 GLY A N 1
ATOM 705 C CA . GLY A 1 91 ? -12.289 -7.036 -5.246 1.00 74.19 91 GLY A CA 1
ATOM 706 C C . GLY A 1 91 ? -11.668 -5.731 -4.736 1.00 74.19 91 GLY A C 1
ATOM 707 O O . GLY A 1 91 ? -10.450 -5.587 -4.753 1.00 74.19 91 GLY A O 1
ATOM 708 N N . ILE A 1 92 ? -12.488 -4.808 -4.220 1.00 74.50 92 ILE A N 1
ATOM 709 C CA . ILE A 1 92 ? -12.015 -3.557 -3.604 1.00 74.50 92 ILE A CA 1
ATOM 710 C C . ILE A 1 92 ? -11.203 -3.842 -2.333 1.00 74.50 92 ILE A C 1
ATOM 712 O O . ILE A 1 92 ? -10.143 -3.251 -2.147 1.00 74.50 92 ILE A O 1
ATOM 716 N N . LEU A 1 93 ? -11.671 -4.755 -1.475 1.00 77.62 93 LEU A N 1
ATOM 717 C CA . LEU A 1 93 ? -10.952 -5.128 -0.252 1.00 77.62 93 LEU A CA 1
ATOM 718 C C . LEU A 1 93 ? -9.621 -5.829 -0.554 1.00 77.62 93 LEU A C 1
ATOM 720 O O . LEU A 1 93 ? -8.619 -5.524 0.085 1.00 77.62 93 LEU A O 1
ATOM 724 N N . ALA A 1 94 ? -9.597 -6.722 -1.546 1.00 76.75 94 ALA A N 1
ATOM 725 C CA . ALA A 1 94 ? -8.376 -7.398 -1.983 1.00 76.75 94 ALA A CA 1
ATOM 726 C C . ALA A 1 94 ? -7.344 -6.411 -2.558 1.00 76.75 94 ALA A C 1
ATOM 728 O O . ALA A 1 94 ? -6.155 -6.522 -2.276 1.00 76.75 94 ALA A O 1
ATOM 729 N N . ALA A 1 95 ? -7.805 -5.408 -3.309 1.00 74.19 95 ALA A N 1
ATOM 730 C CA . ALA A 1 95 ? -6.956 -4.374 -3.891 1.00 74.19 95 ALA A CA 1
ATOM 731 C C . ALA A 1 95 ? -6.350 -3.407 -2.857 1.00 74.19 95 ALA A C 1
ATOM 733 O O . ALA A 1 95 ? -5.324 -2.791 -3.128 1.00 74.19 95 ALA A O 1
ATOM 734 N N . ALA A 1 96 ? -6.954 -3.260 -1.674 1.00 72.38 96 ALA A N 1
ATOM 735 C CA . ALA A 1 96 ? -6.544 -2.302 -0.646 1.00 72.38 96 ALA A CA 1
ATOM 736 C C . ALA A 1 96 ? -5.326 -2.760 0.193 1.00 72.38 96 ALA A C 1
ATOM 738 O O . ALA A 1 96 ? -5.233 -2.436 1.377 1.00 72.38 96 ALA A O 1
ATOM 739 N N . GLN A 1 97 ? -4.393 -3.527 -0.384 1.00 80.56 97 GLN A N 1
ATOM 740 C CA . GLN A 1 97 ? -3.266 -4.116 0.346 1.00 80.56 97 GLN A CA 1
ATOM 741 C C . GLN A 1 97 ? -1.907 -3.659 -0.189 1.00 80.56 97 GLN A C 1
ATOM 743 O O . GLN A 1 97 ? -1.390 -4.169 -1.178 1.00 80.56 97 GLN A O 1
ATOM 748 N N . LEU A 1 98 ? -1.279 -2.739 0.544 1.00 83.56 98 LEU A N 1
ATOM 749 C CA . LEU A 1 98 ? 0.089 -2.277 0.282 1.00 83.56 98 LEU A CA 1
ATOM 750 C C . LEU A 1 98 ? 1.147 -3.130 1.009 1.00 83.56 98 LEU A C 1
ATOM 752 O O . LEU A 1 98 ? 2.267 -3.271 0.528 1.00 83.56 98 LEU A O 1
ATOM 756 N N . GLY A 1 99 ? 0.793 -3.754 2.139 1.00 82.88 99 GLY A N 1
ATOM 757 C CA . GLY A 1 99 ? 1.751 -4.464 2.996 1.00 82.88 99 GLY A CA 1
ATOM 758 C C . GLY A 1 99 ? 2.418 -5.681 2.342 1.00 82.88 99 GLY A C 1
ATOM 759 O O . GLY A 1 99 ? 3.625 -5.866 2.491 1.00 82.88 99 GLY A O 1
ATOM 760 N N . VAL A 1 100 ? 1.674 -6.492 1.580 1.00 87.31 100 VAL A N 1
ATOM 761 C CA . VAL A 1 100 ? 2.228 -7.685 0.908 1.00 87.31 100 VAL A CA 1
ATOM 762 C C . VAL A 1 100 ? 3.206 -7.300 -0.215 1.00 87.31 100 VAL A C 1
ATOM 764 O O . VAL A 1 100 ? 4.340 -7.781 -0.177 1.00 87.31 100 VAL A O 1
ATOM 767 N N . PRO A 1 101 ? 2.856 -6.400 -1.158 1.00 87.94 101 PRO A N 1
ATOM 768 C CA . PRO A 1 101 ? 3.792 -5.923 -2.179 1.00 87.94 101 PRO A CA 1
ATOM 769 C C . PRO A 1 101 ? 5.071 -5.318 -1.598 1.00 87.94 101 PRO A C 1
ATOM 771 O O . PRO A 1 101 ? 6.164 -5.631 -2.060 1.00 87.94 101 PRO A O 1
ATOM 774 N N . VAL A 1 102 ? 4.957 -4.494 -0.554 1.00 87.50 102 VAL A N 1
ATOM 775 C CA . VAL A 1 102 ? 6.118 -3.871 0.100 1.00 87.50 102 VAL A CA 1
ATOM 776 C C . VAL A 1 102 ? 7.007 -4.923 0.753 1.00 87.50 102 VAL A C 1
ATOM 778 O O . VAL A 1 102 ? 8.225 -4.860 0.615 1.00 87.50 102 VAL A O 1
ATOM 781 N N . SER A 1 103 ? 6.418 -5.929 1.401 1.00 87.94 103 SER A N 1
ATOM 782 C CA . SER A 1 103 ? 7.175 -7.044 1.983 1.00 87.94 103 SER A CA 1
ATOM 783 C C . SER A 1 103 ? 7.911 -7.850 0.909 1.00 87.94 103 SER A C 1
ATOM 785 O O . SER A 1 103 ? 9.078 -8.192 1.094 1.00 87.94 103 SER A O 1
ATOM 787 N N . ALA A 1 104 ? 7.264 -8.100 -0.234 1.00 90.19 104 ALA A N 1
ATOM 788 C CA . ALA A 1 104 ? 7.879 -8.774 -1.375 1.00 90.19 104 ALA A CA 1
ATOM 789 C C . ALA A 1 104 ? 9.048 -7.965 -1.955 1.00 90.19 104 ALA A C 1
ATOM 791 O O . ALA A 1 104 ? 10.101 -8.532 -2.235 1.00 90.19 104 ALA A O 1
ATOM 792 N N . VAL A 1 105 ? 8.896 -6.642 -2.078 1.00 89.88 105 VAL A N 1
ATOM 793 C CA . VAL A 1 105 ? 9.967 -5.753 -2.548 1.00 89.88 105 VAL A CA 1
ATOM 794 C C . VAL A 1 105 ? 11.136 -5.732 -1.573 1.00 89.88 105 VAL A C 1
ATOM 796 O O . VAL A 1 105 ? 12.280 -5.871 -1.996 1.00 89.88 105 VAL A O 1
ATOM 799 N N . THR A 1 106 ? 10.868 -5.613 -0.273 1.00 89.44 106 THR A N 1
ATOM 800 C CA . THR A 1 106 ? 11.908 -5.637 0.761 1.00 89.44 106 THR A CA 1
ATOM 801 C C . THR A 1 106 ? 12.675 -6.954 0.738 1.00 89.44 106 THR A C 1
ATOM 803 O O . THR A 1 106 ? 13.903 -6.938 0.691 1.00 89.44 106 THR A O 1
ATOM 806 N N . LEU A 1 107 ? 11.978 -8.094 0.712 1.00 92.00 107 LEU A N 1
ATOM 807 C CA . LEU A 1 107 ? 12.619 -9.408 0.675 1.00 92.00 107 LEU A CA 1
ATOM 808 C C . LEU A 1 107 ? 13.386 -9.633 -0.635 1.00 92.00 107 LEU A C 1
ATOM 810 O O . LEU A 1 107 ? 14.514 -10.120 -0.615 1.00 92.00 107 LEU A O 1
ATOM 814 N N . GLY A 1 108 ? 12.800 -9.258 -1.772 1.00 90.31 108 GLY A N 1
ATOM 815 C CA . GLY A 1 108 ? 13.423 -9.375 -3.090 1.00 90.31 108 GLY A CA 1
ATOM 816 C C . GLY A 1 108 ? 14.669 -8.498 -3.239 1.00 90.31 108 GLY A C 1
ATOM 817 O O . GLY A 1 108 ? 15.654 -8.921 -3.840 1.00 90.31 108 GLY A O 1
ATOM 818 N N . ALA A 1 109 ? 14.662 -7.308 -2.633 1.00 88.44 109 ALA A N 1
ATOM 819 C CA . ALA A 1 109 ? 15.824 -6.429 -2.576 1.00 88.44 109 ALA A CA 1
ATOM 820 C C . ALA A 1 109 ? 16.914 -6.990 -1.650 1.00 88.44 109 ALA A C 1
ATOM 822 O O . ALA A 1 109 ? 18.082 -7.010 -2.026 1.00 88.44 109 ALA A O 1
ATOM 823 N N . GLN A 1 110 ? 16.543 -7.496 -0.467 1.00 93.31 110 GLN A N 1
ATOM 824 C CA . GLN A 1 110 ? 17.483 -8.109 0.483 1.00 93.31 110 GLN A CA 1
ATOM 825 C C . GLN A 1 110 ? 18.133 -9.388 -0.057 1.00 93.31 110 GLN A C 1
ATOM 827 O O . GLN A 1 110 ? 19.290 -9.664 0.243 1.00 93.31 110 GLN A O 1
ATOM 832 N N . SER A 1 111 ? 17.398 -10.163 -0.855 1.00 94.62 111 SER A N 1
ATOM 833 C CA . SER A 1 111 ? 17.889 -11.395 -1.483 1.00 94.62 111 SER A CA 1
ATOM 834 C C . SER A 1 111 ? 18.592 -11.167 -2.825 1.00 94.62 111 SER A C 1
ATOM 836 O O . SER A 1 111 ? 19.114 -12.119 -3.399 1.00 94.62 111 SER A O 1
ATOM 838 N N . GLY A 1 112 ? 18.620 -9.928 -3.332 1.00 91.50 112 GLY A N 1
ATOM 839 C CA . GLY A 1 112 ? 19.229 -9.590 -4.623 1.00 91.50 112 GLY A CA 1
ATOM 840 C C . GLY A 1 112 ? 18.519 -10.203 -5.836 1.00 91.50 112 GLY A C 1
ATOM 841 O O . GLY A 1 112 ? 19.104 -10.264 -6.912 1.00 91.50 112 GLY A O 1
ATOM 842 N N . VAL A 1 113 ? 17.280 -10.675 -5.667 1.00 93.62 113 VAL A N 1
ATOM 843 C CA . VAL A 1 113 ? 16.499 -11.341 -6.723 1.00 93.62 113 VAL A CA 1
ATOM 844 C C . VAL A 1 113 ? 15.857 -10.325 -7.672 1.00 93.62 113 VAL A C 1
ATOM 846 O O . VAL A 1 113 ? 15.596 -10.654 -8.825 1.00 93.62 113 VAL A O 1
ATOM 849 N N . LEU A 1 114 ? 15.615 -9.096 -7.205 1.00 88.62 114 LEU A N 1
ATOM 850 C CA . LEU A 1 114 ? 15.012 -8.046 -8.025 1.00 88.62 114 LEU A CA 1
ATOM 851 C C . LEU A 1 114 ? 16.033 -7.395 -8.957 1.00 88.62 114 LEU A C 1
ATOM 853 O O . LEU A 1 114 ? 17.068 -6.890 -8.513 1.00 88.62 114 LEU A O 1
ATOM 857 N N . ALA A 1 115 ? 15.690 -7.316 -10.239 1.00 87.00 115 ALA A N 1
ATOM 858 C CA . ALA A 1 115 ? 16.422 -6.500 -11.192 1.00 87.00 115 ALA A CA 1
ATOM 859 C C . ALA A 1 115 ? 16.229 -4.994 -10.895 1.00 87.00 115 ALA A C 1
ATOM 861 O O . ALA A 1 115 ? 15.246 -4.586 -10.255 1.00 87.00 115 ALA A O 1
ATOM 862 N N . PRO A 1 116 ? 17.144 -4.124 -11.366 1.00 83.44 116 PRO A N 1
ATOM 863 C CA . PRO A 1 116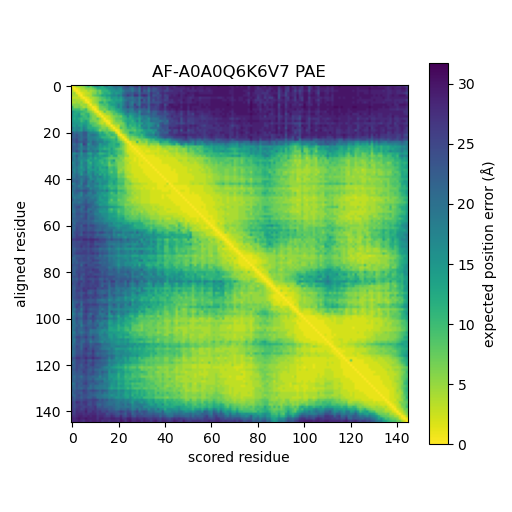 ? 17.003 -2.681 -11.205 1.00 83.44 116 PRO A CA 1
ATOM 864 C C . PRO A 1 116 ? 15.650 -2.176 -11.730 1.00 83.44 116 PRO A C 1
ATOM 866 O O . PRO A 1 116 ? 15.283 -2.415 -12.877 1.00 83.44 116 PRO A O 1
ATOM 869 N N . GLY A 1 117 ? 14.897 -1.478 -10.876 1.00 80.56 117 GLY A N 1
ATOM 870 C CA . GLY A 1 117 ? 13.586 -0.913 -11.221 1.00 80.56 117 GLY A CA 1
ATOM 871 C C . GLY A 1 117 ? 12.376 -1.828 -10.980 1.00 80.56 117 GLY A C 1
ATOM 872 O O . GLY A 1 117 ? 11.257 -1.318 -10.944 1.00 80.56 117 GLY A O 1
ATOM 873 N N . GLU A 1 118 ? 12.556 -3.129 -10.720 1.00 86.38 118 GLU A N 1
ATOM 874 C CA . GLU A 1 118 ? 11.431 -4.051 -10.467 1.00 86.38 118 GLU A CA 1
ATOM 875 C C . GLU A 1 118 ? 10.701 -3.758 -9.154 1.00 86.38 118 GLU A C 1
ATOM 877 O O . GLU A 1 118 ? 9.473 -3.733 -9.122 1.00 86.38 118 GLU A O 1
ATOM 882 N N . GLY A 1 119 ? 11.437 -3.470 -8.077 1.00 87.31 119 GLY A N 1
ATOM 883 C CA . GLY A 1 119 ? 10.841 -3.086 -6.793 1.00 87.31 119 GLY A CA 1
ATOM 884 C C . GLY A 1 119 ? 9.887 -1.885 -6.922 1.00 87.31 119 GLY A C 1
ATOM 885 O O . GLY A 1 119 ? 8.705 -2.000 -6.591 1.00 87.31 119 GLY A O 1
ATOM 886 N N . PRO A 1 120 ? 10.350 -0.747 -7.468 1.00 83.69 120 PRO A N 1
ATOM 887 C CA . PRO A 1 120 ? 9.494 0.390 -7.799 1.00 83.69 120 PRO A CA 1
ATOM 888 C C . PRO A 1 120 ? 8.285 0.034 -8.680 1.00 83.69 120 PRO A C 1
ATOM 890 O O . PRO A 1 120 ? 7.186 0.516 -8.416 1.00 83.69 120 PRO A O 1
ATOM 893 N N . ALA A 1 121 ? 8.444 -0.835 -9.685 1.00 86.62 121 ALA A N 1
ATOM 894 C CA . ALA A 1 121 ? 7.348 -1.252 -10.565 1.00 86.62 121 ALA A CA 1
ATOM 895 C C . ALA A 1 121 ? 6.263 -2.068 -9.838 1.00 86.62 121 ALA A C 1
ATOM 897 O O . ALA A 1 121 ? 5.071 -1.838 -10.053 1.00 86.62 121 ALA A O 1
ATOM 898 N N . ILE A 1 122 ? 6.660 -2.974 -8.939 1.00 88.12 122 ILE A N 1
ATOM 899 C CA . ILE A 1 122 ? 5.741 -3.746 -8.090 1.00 88.12 122 ILE A CA 1
ATOM 900 C C . ILE A 1 122 ? 4.929 -2.802 -7.193 1.00 88.12 122 ILE A C 1
ATOM 902 O O . ILE A 1 122 ? 3.704 -2.925 -7.109 1.00 88.12 122 ILE A O 1
ATOM 906 N N . VAL A 1 123 ? 5.586 -1.824 -6.558 1.00 88.12 123 VAL A N 1
ATOM 907 C CA . VAL A 1 123 ? 4.893 -0.855 -5.696 1.00 88.12 123 VAL A CA 1
ATOM 908 C C . VAL A 1 123 ? 3.986 0.071 -6.509 1.00 88.12 123 VAL A C 1
ATOM 910 O O . VAL A 1 123 ? 2.856 0.329 -6.095 1.00 88.12 123 VAL A O 1
ATOM 913 N N . LEU A 1 124 ? 4.417 0.513 -7.695 1.00 86.69 124 LEU A N 1
ATOM 914 C CA . LEU A 1 124 ? 3.578 1.283 -8.613 1.00 86.69 124 LEU A CA 1
ATOM 915 C C . LEU A 1 124 ? 2.315 0.504 -9.001 1.00 86.69 124 LEU A C 1
ATOM 917 O O . LEU A 1 124 ? 1.223 1.063 -8.959 1.00 86.69 124 LEU A O 1
ATOM 921 N N . GLY A 1 125 ? 2.435 -0.786 -9.325 1.00 87.31 125 GLY A N 1
ATOM 922 C CA . GLY A 1 125 ? 1.281 -1.632 -9.636 1.00 87.31 125 GLY A CA 1
ATOM 923 C C . GLY A 1 125 ? 0.299 -1.763 -8.470 1.00 87.31 125 GLY A C 1
ATOM 924 O O . GLY A 1 125 ? -0.916 -1.682 -8.671 1.00 87.31 125 GLY A O 1
ATOM 925 N N . ALA A 1 126 ? 0.806 -1.877 -7.240 1.00 88.06 126 ALA A N 1
ATOM 926 C CA . ALA A 1 126 ? -0.027 -1.862 -6.039 1.00 88.06 126 ALA A CA 1
ATOM 927 C C . ALA A 1 126 ? -0.772 -0.524 -5.881 1.00 88.06 126 ALA A C 1
ATOM 929 O O . ALA A 1 126 ? -1.990 -0.515 -5.705 1.00 88.06 126 ALA A O 1
ATOM 930 N N . LEU A 1 127 ? -0.075 0.609 -6.024 1.00 86.94 127 LEU A N 1
ATOM 931 C CA . LEU A 1 127 ? -0.675 1.947 -5.941 1.00 86.94 127 LEU A CA 1
ATOM 932 C C . LEU A 1 127 ? -1.743 2.171 -7.015 1.00 86.94 127 LEU A C 1
ATOM 934 O O . LEU A 1 127 ? -2.825 2.677 -6.720 1.00 86.94 127 LEU A O 1
ATOM 938 N N . VAL A 1 128 ? -1.464 1.757 -8.251 1.00 86.25 128 VAL A N 1
ATOM 939 C CA . VAL A 1 128 ? -2.407 1.833 -9.370 1.00 86.25 128 VAL A CA 1
ATOM 940 C C . VAL A 1 128 ? -3.663 1.008 -9.082 1.00 86.25 128 VAL A C 1
ATOM 942 O O . VAL A 1 128 ? -4.776 1.473 -9.327 1.00 86.25 128 VAL A O 1
ATOM 945 N N . THR A 1 129 ? -3.509 -0.190 -8.518 1.00 84.25 129 THR A N 1
ATOM 946 C CA . THR A 1 129 ? -4.639 -1.062 -8.173 1.00 84.25 129 THR A CA 1
ATOM 947 C C . THR A 1 129 ? -5.482 -0.464 -7.040 1.00 84.25 129 THR A C 1
ATOM 949 O O . THR A 1 129 ? -6.711 -0.453 -7.134 1.00 84.25 129 THR A O 1
ATOM 952 N N . ILE A 1 130 ? -4.847 0.125 -6.019 1.00 85.31 130 ILE A N 1
ATOM 953 C CA . ILE A 1 130 ? -5.529 0.857 -4.937 1.00 85.31 130 ILE A CA 1
ATOM 954 C C . ILE A 1 130 ? -6.302 2.057 -5.496 1.00 85.31 130 ILE A C 1
ATOM 956 O O . ILE A 1 130 ? -7.477 2.240 -5.174 1.00 85.31 130 ILE A O 1
ATOM 960 N N . ALA A 1 131 ? -5.679 2.856 -6.366 1.00 85.06 131 ALA A N 1
ATOM 961 C CA . ALA A 1 131 ? -6.322 4.007 -6.994 1.00 85.06 131 ALA A CA 1
ATOM 962 C C . ALA A 1 131 ? -7.524 3.582 -7.854 1.00 85.06 131 ALA A C 1
ATOM 964 O O . ALA A 1 131 ? -8.605 4.162 -7.742 1.00 85.06 131 ALA A O 1
ATOM 965 N N . ALA A 1 132 ? -7.371 2.527 -8.659 1.00 82.25 132 ALA A N 1
ATOM 966 C CA . ALA A 1 132 ? -8.452 1.969 -9.463 1.00 82.25 132 ALA A CA 1
ATOM 967 C C . ALA A 1 132 ? -9.617 1.471 -8.588 1.00 82.25 132 ALA A C 1
ATOM 969 O O . ALA A 1 132 ? -10.777 1.761 -8.886 1.00 82.25 132 ALA A O 1
ATOM 970 N N . ALA A 1 133 ? -9.325 0.786 -7.479 1.00 80.69 133 ALA A N 1
ATOM 971 C CA . ALA A 1 133 ? -10.333 0.328 -6.525 1.00 80.69 133 ALA A CA 1
ATOM 972 C C . ALA A 1 133 ? -11.048 1.492 -5.816 1.00 80.69 133 ALA A C 1
ATOM 974 O O . ALA A 1 133 ? -12.272 1.464 -5.680 1.00 80.69 133 ALA A O 1
ATOM 975 N N . ALA A 1 134 ? -10.318 2.539 -5.420 1.00 82.88 134 ALA A N 1
ATOM 976 C CA . ALA A 1 134 ? -10.880 3.747 -4.812 1.00 82.88 134 ALA A CA 1
ATOM 977 C C . ALA A 1 134 ? -11.795 4.518 -5.780 1.00 82.88 134 ALA A C 1
ATOM 979 O O . ALA A 1 134 ? -12.838 5.042 -5.389 1.00 82.88 134 ALA A O 1
ATOM 980 N N . VAL A 1 135 ? -11.443 4.558 -7.066 1.00 83.81 135 VAL A N 1
ATOM 981 C CA . VAL A 1 135 ? -12.293 5.139 -8.110 1.00 83.81 135 VAL A CA 1
ATOM 982 C C . VAL A 1 135 ? -13.534 4.270 -8.342 1.00 83.81 135 VAL A C 1
ATOM 984 O O . VAL A 1 135 ? -14.650 4.789 -8.362 1.00 83.81 135 VAL A O 1
ATOM 987 N N . ALA A 1 136 ? -13.372 2.948 -8.458 1.00 77.12 136 ALA A N 1
ATOM 988 C CA . ALA A 1 136 ? -14.471 2.007 -8.677 1.00 77.12 136 ALA A CA 1
ATOM 989 C C . ALA A 1 136 ? -15.490 1.996 -7.523 1.00 77.12 136 ALA A C 1
ATOM 991 O O . ALA A 1 136 ? -16.700 1.965 -7.768 1.00 77.12 136 ALA A O 1
ATOM 992 N N . SER A 1 137 ? -15.028 2.080 -6.271 1.00 74.50 137 SER A N 1
ATOM 993 C CA . SER A 1 137 ? -15.891 2.100 -5.082 1.00 74.50 137 SER A CA 1
ATOM 994 C C . SER A 1 137 ? -16.850 3.295 -5.082 1.00 74.50 137 SER A C 1
ATOM 996 O O . SER A 1 137 ? -18.025 3.144 -4.739 1.00 74.50 137 SER A O 1
ATOM 998 N N . ARG A 1 138 ? -16.405 4.458 -5.580 1.00 78.62 138 ARG A N 1
ATOM 999 C CA . ARG A 1 138 ? -17.233 5.666 -5.728 1.00 78.62 138 ARG A CA 1
ATOM 1000 C C . ARG A 1 138 ? -18.411 5.466 -6.682 1.00 78.62 138 ARG A C 1
ATOM 1002 O O . ARG A 1 138 ? -19.462 6.068 -6.476 1.00 78.62 138 ARG A O 1
ATOM 1009 N N . PHE A 1 139 ? -18.257 4.641 -7.717 1.00 72.62 139 PHE A N 1
ATOM 1010 C CA . PHE A 1 139 ? -19.338 4.327 -8.658 1.00 72.62 139 PHE A CA 1
ATOM 1011 C C . PHE A 1 139 ? -20.305 3.275 -8.108 1.00 72.62 139 PHE A C 1
ATOM 1013 O O . PHE A 1 139 ? -21.502 3.357 -8.369 1.00 72.62 139 PHE A O 1
ATOM 1020 N N . VAL A 1 140 ? -19.811 2.318 -7.317 1.00 68.62 140 VAL A N 1
ATOM 1021 C CA . VAL A 1 140 ? -20.651 1.305 -6.654 1.00 68.62 140 VAL A CA 1
ATOM 1022 C C . VAL A 1 140 ? -21.520 1.933 -5.564 1.00 68.62 140 VAL A C 1
ATOM 1024 O O . VAL A 1 140 ? -22.715 1.662 -5.526 1.00 68.62 140 VAL A O 1
ATOM 1027 N N . ALA A 1 141 ? -20.966 2.836 -4.750 1.00 64.31 141 ALA A N 1
ATOM 1028 C CA . ALA A 1 141 ? -21.700 3.540 -3.692 1.00 64.31 141 ALA A CA 1
ATOM 1029 C C . ALA A 1 141 ? -22.848 4.432 -4.210 1.00 64.31 141 ALA A C 1
ATOM 1031 O O . ALA A 1 141 ? -23.679 4.888 -3.431 1.00 64.31 141 ALA A O 1
ATOM 1032 N N . ARG A 1 142 ? -22.892 4.701 -5.521 1.00 60.97 142 ARG A N 1
ATOM 1033 C CA . ARG A 1 142 ? -23.914 5.529 -6.178 1.00 60.97 142 ARG A CA 1
ATOM 1034 C C . ARG A 1 142 ? -25.062 4.732 -6.793 1.00 60.97 142 ARG A C 1
ATOM 1036 O O . ARG A 1 142 ? -25.971 5.353 -7.335 1.00 60.97 142 ARG A O 1
ATOM 1043 N N . ARG A 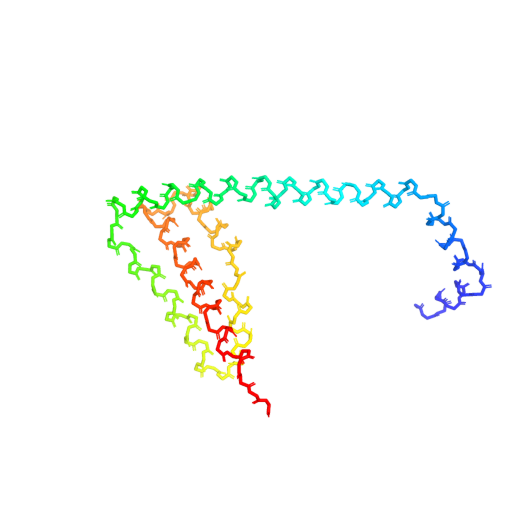1 143 ? -25.034 3.396 -6.763 1.00 54.59 143 ARG A N 1
ATOM 1044 C CA . ARG A 1 143 ? -26.155 2.590 -7.265 1.00 54.59 143 ARG A CA 1
ATOM 1045 C C . ARG A 1 143 ? -27.265 2.552 -6.206 1.00 54.59 143 ARG A C 1
ATOM 1047 O O . ARG A 1 143 ? -27.010 2.005 -5.135 1.00 54.59 143 ARG A O 1
ATOM 1054 N N . PRO A 1 144 ? -28.454 3.135 -6.462 1.00 48.16 144 PRO A N 1
ATOM 1055 C CA . PRO A 1 144 ? -29.601 2.921 -5.591 1.00 48.16 144 PRO A CA 1
ATOM 1056 C C . PRO A 1 144 ? -29.977 1.434 -5.625 1.00 48.16 144 PRO A C 1
ATOM 1058 O O . PRO A 1 144 ? -29.848 0.793 -6.673 1.00 48.16 144 PRO A O 1
ATOM 1061 N N . ALA A 1 145 ? -30.352 0.908 -4.458 1.00 50.66 145 ALA A N 1
ATOM 1062 C CA . ALA A 1 145 ? -30.883 -0.443 -4.298 1.00 50.66 145 ALA A CA 1
ATOM 1063 C C . ALA A 1 145 ? -32.227 -0.599 -5.021 1.00 50.66 145 ALA A C 1
ATOM 1065 O O . ALA A 1 145 ? -32.980 0.402 -5.067 1.00 50.66 145 ALA A O 1
#

pLDDT: mean 78.34, std 12.88, range [48.16, 97.5]

Foldseek 3Di:
DVVVVVVCVVPCVVVVVVCVPPDVVVVVVVVVVVVVCCCVVCVPVVVVVVVVLVVVLVVLCVVPVVLLVVLCVLQVVLVCVVVVVDDLVVSLVVLQDQPVLQVVLVVCVVVVVDDRSNSSSSNSSSVVSNVVSVVVVVVVVPDDD

Radius of gyration: 23.5 Å; Cα contacts (8 Å, |Δi|>4): 88; chains: 1; bounding box: 50×37×62 Å

Secondary structure (DSSP, 8-state):
-HHHHHHHHHTTHHHHHHHHT--HHHHHHHHHHHHHHHIIIIIIIHHHHHHHHHHHHHHHHHH-GGGHHHHHHHHHHHHHGGGGT--HHHHHHHH---HHHHHHHHHHHHTT-SPTTHHHHHHHHHHHHHHHHHHHHHHHTT---

Mean predicted aligned error: 11.88 Å